Protein AF-X1CMX3-F1 (afdb_monomer_lite)

Structure (mmCIF, N/CA/C/O backbone):
data_AF-X1CMX3-F1
#
_entry.id   AF-X1CMX3-F1
#
loop_
_atom_site.group_PDB
_atom_site.id
_atom_site.type_symbol
_atom_site.label_atom_id
_atom_site.label_alt_id
_atom_site.label_comp_id
_atom_site.label_asym_id
_atom_site.label_entity_id
_atom_site.label_seq_id
_atom_site.pdbx_PDB_ins_code
_atom_site.Cartn_x
_atom_site.Cartn_y
_atom_site.Cartn_z
_atom_site.occupancy
_atom_site.B_iso_or_equiv
_at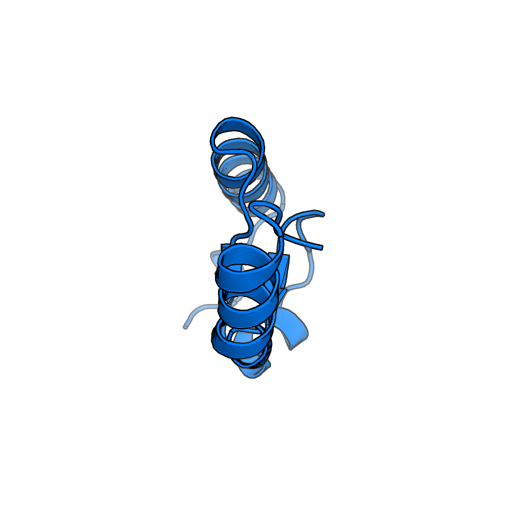om_site.auth_seq_id
_atom_site.auth_comp_id
_atom_site.auth_asym_id
_atom_site.auth_atom_id
_atom_site.pdbx_PDB_model_num
ATOM 1 N N . ASN A 1 1 ? 10.135 5.319 -14.050 1.00 54.66 1 ASN A N 1
ATOM 2 C CA . ASN A 1 1 ? 9.756 4.102 -13.307 1.00 54.66 1 ASN A CA 1
ATOM 3 C C . ASN A 1 1 ? 10.766 3.026 -13.617 1.00 54.66 1 ASN A C 1
ATOM 5 O O . ASN A 1 1 ? 10.506 2.193 -14.477 1.00 54.66 1 ASN A O 1
ATOM 9 N N . ASP A 1 2 ? 11.930 3.117 -12.983 1.00 65.50 2 ASP A N 1
ATOM 10 C CA . ASP A 1 2 ? 12.945 2.075 -13.067 1.00 65.50 2 ASP A CA 1
ATOM 11 C C . ASP A 1 2 ? 12.690 1.085 -11.928 1.00 65.50 2 ASP A C 1
ATOM 13 O O . ASP A 1 2 ? 12.639 1.452 -10.757 1.00 65.50 2 ASP A O 1
ATOM 17 N N . GLU A 1 3 ? 12.444 -0.171 -12.278 1.00 65.56 3 GLU A N 1
ATOM 18 C CA . GLU A 1 3 ? 12.134 -1.229 -11.315 1.00 65.56 3 GLU A CA 1
ATOM 19 C C . GLU A 1 3 ? 13.355 -1.559 -10.436 1.00 65.56 3 GLU A C 1
ATOM 21 O O . GLU A 1 3 ? 13.195 -2.061 -9.323 1.00 65.56 3 GLU A O 1
ATOM 26 N N . ASN A 1 4 ? 14.562 -1.195 -10.888 1.00 73.44 4 ASN A N 1
ATOM 27 C CA . ASN A 1 4 ? 15.816 -1.414 -10.167 1.00 73.44 4 ASN A CA 1
ATOM 28 C C . ASN A 1 4 ? 16.016 -0.464 -8.977 1.00 73.44 4 ASN A C 1
ATOM 30 O O . ASN A 1 4 ? 16.842 -0.741 -8.107 1.00 73.44 4 ASN A O 1
ATOM 34 N N . GLU A 1 5 ? 15.254 0.632 -8.896 1.00 75.56 5 GLU A N 1
ATOM 35 C CA . GLU A 1 5 ? 15.278 1.534 -7.735 1.00 75.56 5 GLU A CA 1
ATOM 36 C C . GLU A 1 5 ? 14.722 0.853 -6.473 1.00 75.56 5 GLU A C 1
ATOM 38 O O . GLU A 1 5 ? 15.072 1.232 -5.353 1.00 75.56 5 GLU A O 1
ATOM 43 N N . PHE A 1 6 ? 13.925 -0.207 -6.646 1.00 82.50 6 PHE A N 1
ATOM 44 C CA . PHE A 1 6 ? 13.387 -1.043 -5.575 1.00 82.50 6 PHE A CA 1
ATOM 45 C C . PHE A 1 6 ? 14.314 -2.219 -5.241 1.00 82.50 6 PHE A C 1
ATOM 47 O O . PHE A 1 6 ? 13.888 -3.375 -5.158 1.00 82.50 6 PHE A O 1
ATOM 54 N N . SER A 1 7 ? 15.598 -1.923 -5.039 1.00 89.12 7 SER A N 1
ATOM 55 C CA . SER A 1 7 ? 16.526 -2.871 -4.422 1.00 89.12 7 SER A CA 1
ATOM 56 C C . SER A 1 7 ? 16.043 -3.258 -3.019 1.00 89.12 7 SER A C 1
ATOM 58 O O . SER A 1 7 ? 15.303 -2.508 -2.377 1.00 89.12 7 SER A O 1
ATOM 60 N N . GLN A 1 8 ? 16.480 -4.415 -2.517 1.00 90.31 8 GLN A N 1
ATOM 61 C CA . GLN A 1 8 ? 16.086 -4.889 -1.188 1.00 90.31 8 GLN A CA 1
ATOM 62 C C . GLN A 1 8 ? 16.357 -3.840 -0.095 1.00 90.31 8 GLN A C 1
ATOM 64 O O . GLN A 1 8 ? 15.462 -3.534 0.685 1.00 90.31 8 GLN A O 1
ATOM 69 N N . SER A 1 9 ? 17.545 -3.222 -0.098 1.00 92.25 9 SER A N 1
ATOM 70 C CA . SER A 1 9 ? 17.911 -2.193 0.884 1.00 92.25 9 SER A CA 1
ATOM 71 C C . SER A 1 9 ? 16.990 -0.975 0.832 1.00 92.25 9 SER A C 1
ATOM 73 O O . SER A 1 9 ? 16.608 -0.437 1.867 1.00 92.25 9 SER A O 1
ATOM 75 N N . ASN A 1 10 ? 16.610 -0.534 -0.369 1.00 90.31 10 ASN A N 1
ATOM 76 C CA . ASN A 1 10 ? 15.728 0.619 -0.525 1.00 90.31 10 ASN A CA 1
ATOM 77 C C . ASN A 1 10 ? 14.305 0.279 -0.083 1.00 90.31 10 ASN A C 1
ATOM 79 O O . ASN A 1 10 ? 13.664 1.083 0.589 1.00 90.31 10 ASN A O 1
ATOM 83 N N . VAL A 1 11 ? 13.822 -0.918 -0.423 1.00 93.06 11 VAL A N 1
ATOM 84 C CA . VAL A 1 11 ? 12.513 -1.408 0.020 1.00 93.06 11 VAL A CA 1
ATOM 85 C C . VAL A 1 11 ? 12.450 -1.490 1.543 1.00 93.06 11 VAL A C 1
ATOM 87 O O . VAL A 1 11 ? 11.477 -1.009 2.113 1.00 93.06 11 VAL A O 1
ATOM 90 N N . GLU A 1 12 ? 13.487 -2.011 2.200 1.00 94.25 12 GLU A N 1
ATOM 91 C CA . GLU A 1 12 ? 13.575 -2.073 3.665 1.00 94.25 12 GLU A CA 1
ATOM 92 C C . GLU A 1 12 ? 13.534 -0.679 4.308 1.00 94.25 12 GLU A C 1
ATOM 94 O O . GLU A 1 12 ? 12.785 -0.468 5.260 1.00 94.25 12 GLU A O 1
ATOM 99 N N . ILE A 1 13 ? 14.262 0.301 3.757 1.00 92.75 13 ILE A N 1
ATOM 100 C CA . ILE A 1 13 ? 14.231 1.690 4.249 1.00 92.75 13 ILE A CA 1
ATOM 101 C C . ILE A 1 13 ? 12.820 2.283 4.140 1.00 92.75 13 ILE A C 1
ATOM 103 O O . ILE A 1 13 ? 12.344 2.940 5.067 1.00 92.75 13 ILE A O 1
ATOM 107 N N . ILE A 1 14 ? 12.144 2.072 3.009 1.00 90.00 14 ILE A N 1
ATOM 108 C CA . ILE A 1 14 ? 10.791 2.595 2.786 1.00 90.00 14 ILE A CA 1
ATOM 109 C C . ILE A 1 14 ? 9.782 1.888 3.709 1.00 90.00 14 ILE A C 1
ATOM 111 O O . ILE A 1 14 ? 8.901 2.547 4.264 1.00 90.00 14 ILE A O 1
ATOM 115 N N . ASP A 1 15 ? 9.914 0.572 3.905 1.00 92.19 15 ASP A N 1
ATOM 116 C CA . ASP A 1 15 ? 9.037 -0.206 4.790 1.00 92.19 15 ASP A CA 1
ATOM 117 C C . ASP A 1 15 ? 9.170 0.248 6.251 1.00 92.19 15 ASP A C 1
ATOM 119 O O . ASP A 1 15 ? 8.160 0.525 6.901 1.00 92.19 15 ASP A O 1
ATOM 123 N N . ASP A 1 16 ? 10.404 0.444 6.729 1.00 94.06 16 ASP A N 1
ATOM 124 C CA . ASP A 1 16 ? 10.699 0.936 8.082 1.00 94.06 16 ASP A CA 1
ATOM 125 C C . ASP A 1 16 ? 10.144 2.353 8.321 1.00 94.06 16 ASP A C 1
ATOM 127 O O . ASP A 1 16 ? 9.591 2.655 9.383 1.00 94.06 16 ASP A O 1
ATOM 131 N N . LEU A 1 17 ? 10.207 3.238 7.319 1.00 91.75 17 LEU A N 1
ATOM 132 C CA . LEU A 1 17 ? 9.591 4.569 7.406 1.00 91.75 17 LEU A CA 1
ATOM 133 C C . LEU A 1 17 ? 8.065 4.491 7.566 1.00 91.75 17 LEU A C 1
ATOM 135 O O . LEU A 1 17 ? 7.477 5.232 8.364 1.00 91.75 17 LEU A O 1
ATOM 139 N N . CYS A 1 18 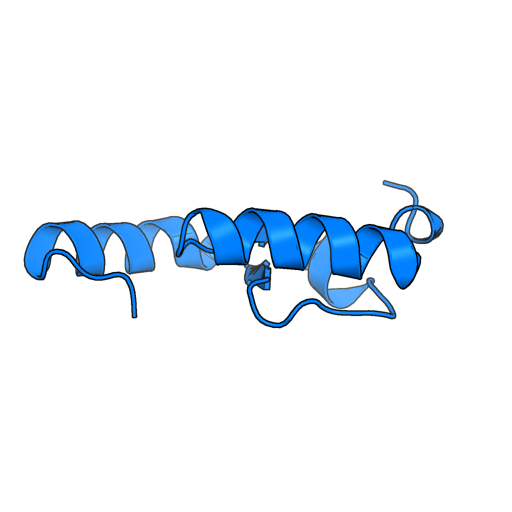? 7.420 3.582 6.837 1.00 90.62 18 CYS A N 1
ATOM 140 C CA . CYS A 1 18 ? 5.983 3.361 6.952 1.00 90.62 18 CYS A CA 1
ATOM 141 C C . CYS A 1 18 ? 5.608 2.717 8.296 1.00 90.62 18 CYS A C 1
ATOM 143 O O . CYS A 1 18 ? 4.645 3.148 8.937 1.00 90.62 18 CYS A O 1
ATOM 145 N N . GLU A 1 19 ? 6.415 1.786 8.803 1.00 91.62 19 GLU A N 1
ATOM 146 C CA . GLU A 1 19 ? 6.221 1.201 10.130 1.00 91.62 19 GLU A CA 1
ATOM 147 C C . GLU A 1 19 ? 6.365 2.232 11.263 1.00 91.62 19 GLU A C 1
ATOM 149 O O . GLU A 1 19 ? 5.523 2.274 12.166 1.00 91.62 19 GLU A O 1
ATOM 154 N N . LYS A 1 20 ? 7.353 3.133 11.189 1.00 91.50 20 LYS A N 1
ATOM 155 C CA . LYS A 1 20 ? 7.564 4.205 12.184 1.00 91.50 20 LYS A CA 1
ATOM 156 C C . LYS A 1 20 ? 6.365 5.133 12.339 1.00 91.50 20 LYS A C 1
ATOM 158 O O . LYS A 1 20 ? 6.079 5.596 13.443 1.00 91.50 20 LYS A O 1
ATOM 163 N N . THR A 1 21 ? 5.645 5.388 11.251 1.00 86.56 21 THR A N 1
ATOM 164 C CA . THR A 1 21 ? 4.418 6.201 11.270 1.00 86.56 21 THR A CA 1
ATOM 165 C C . THR A 1 21 ? 3.169 5.387 11.616 1.00 86.56 21 THR A C 1
ATOM 167 O O . THR A 1 21 ? 2.073 5.944 11.673 1.00 86.56 21 THR A O 1
ATOM 170 N N . LYS A 1 22 ? 3.322 4.079 11.876 1.00 85.69 22 LYS A N 1
ATOM 171 C CA . LYS A 1 22 ? 2.233 3.100 12.018 1.00 85.69 22 LYS A CA 1
ATOM 172 C C . LYS A 1 22 ? 1.278 3.113 10.816 1.00 85.69 22 LYS A C 1
ATOM 174 O O . LYS A 1 22 ? 0.087 2.844 10.968 1.00 85.69 22 LYS A O 1
ATOM 179 N N . GLY A 1 23 ? 1.802 3.469 9.645 1.00 88.31 23 GLY A N 1
ATOM 180 C CA . GLY A 1 23 ? 1.056 3.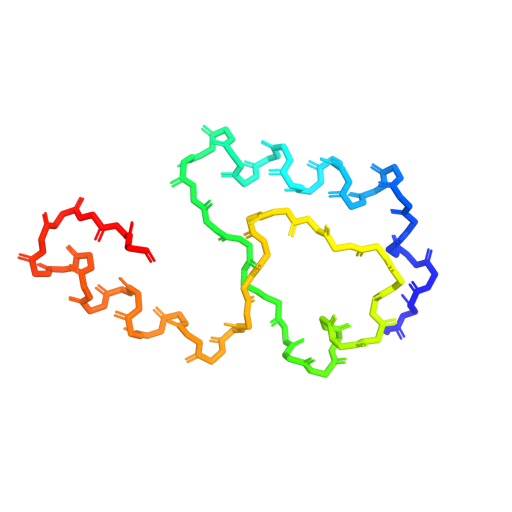659 8.411 1.00 88.31 23 GLY A CA 1
ATOM 181 C C . GLY A 1 23 ? 1.345 2.583 7.368 1.00 88.31 23 GLY A C 1
ATOM 182 O O . GLY A 1 23 ? 2.013 1.581 7.626 1.00 88.31 23 GLY A O 1
ATOM 183 N N . TYR A 1 24 ? 0.826 2.825 6.166 1.00 93.06 24 TYR A N 1
ATOM 184 C CA . TYR A 1 24 ? 1.074 2.013 4.979 1.00 93.06 24 TYR A CA 1
ATOM 185 C C . TYR A 1 24 ? 1.590 2.890 3.840 1.00 93.06 24 TYR A C 1
ATOM 187 O O . TYR A 1 24 ? 1.172 4.038 3.674 1.00 93.06 24 TYR A O 1
ATOM 195 N N . CYS A 1 25 ? 2.477 2.317 3.037 1.00 92.31 25 CYS A N 1
ATOM 196 C CA . CYS A 1 25 ? 3.015 2.923 1.831 1.00 92.31 25 CYS A CA 1
ATOM 197 C C . CYS A 1 25 ? 2.136 2.496 0.650 1.00 92.31 25 CYS A C 1
ATOM 199 O O . CYS A 1 25 ? 2.134 1.329 0.252 1.00 92.31 25 CYS A O 1
ATOM 201 N N . TYR A 1 26 ? 1.375 3.436 0.093 1.00 93.88 26 TYR A N 1
ATOM 202 C CA . TYR A 1 26 ? 0.468 3.173 -1.023 1.00 93.88 26 TYR A CA 1
ATOM 203 C C . TYR A 1 26 ? 1.194 3.331 -2.358 1.00 93.88 26 TYR A C 1
ATOM 205 O O . TYR A 1 26 ? 1.543 4.437 -2.769 1.00 93.88 26 TYR A O 1
ATOM 213 N N . ILE A 1 27 ? 1.403 2.215 -3.049 1.00 91.75 27 ILE A N 1
ATOM 214 C CA . ILE A 1 27 ? 2.168 2.130 -4.293 1.00 91.75 27 ILE A CA 1
ATOM 215 C C . ILE A 1 27 ? 1.206 1.814 -5.448 1.00 91.75 27 ILE A C 1
ATOM 217 O O . ILE A 1 27 ? 0.306 0.989 -5.276 1.00 91.75 27 ILE A O 1
ATOM 221 N N . PRO A 1 28 ? 1.356 2.424 -6.641 1.00 93.12 28 PRO A N 1
ATOM 222 C CA . PRO A 1 28 ? 0.584 2.025 -7.814 1.00 93.12 28 PRO A CA 1
ATOM 223 C C . PRO A 1 28 ? 0.677 0.518 -8.059 1.00 93.12 28 PRO A C 1
ATOM 225 O O . PRO A 1 28 ? 1.779 -0.027 -8.121 1.00 93.12 28 PRO A O 1
ATOM 228 N N . SER A 1 29 ? -0.463 -0.153 -8.245 1.00 93.38 29 SER A N 1
ATOM 229 C CA . SER A 1 29 ? -0.517 -1.619 -8.375 1.00 93.38 29 SER A CA 1
ATOM 230 C C . SER A 1 29 ? 0.403 -2.155 -9.473 1.00 93.38 29 SER A C 1
ATOM 232 O O . SER A 1 29 ? 1.029 -3.194 -9.299 1.00 93.38 29 SER A O 1
ATOM 234 N N . ALA A 1 30 ? 0.542 -1.423 -10.584 1.00 92.44 30 ALA A N 1
ATOM 235 C CA . ALA A 1 30 ? 1.473 -1.779 -11.651 1.00 92.44 30 ALA A CA 1
ATOM 236 C C . ALA A 1 30 ? 2.925 -1.843 -11.147 1.00 92.44 30 ALA A C 1
ATOM 238 O O . ALA A 1 30 ? 3.604 -2.835 -11.387 1.00 92.44 30 ALA A O 1
ATOM 239 N N . THR A 1 31 ? 3.378 -0.827 -10.408 1.00 90.12 31 THR A N 1
ATOM 240 C CA . THR A 1 31 ? 4.721 -0.790 -9.813 1.00 90.12 31 THR A CA 1
ATOM 241 C C . THR A 1 31 ? 4.878 -1.882 -8.757 1.00 90.12 31 THR A C 1
ATOM 243 O O . THR A 1 31 ? 5.816 -2.666 -8.839 1.00 90.12 31 THR A O 1
ATOM 246 N N . LEU A 1 32 ? 3.921 -2.015 -7.831 1.00 91.44 32 LEU A N 1
ATOM 247 C CA . LEU A 1 32 ? 3.966 -3.021 -6.760 1.00 91.44 32 LEU A CA 1
ATOM 248 C C . LEU A 1 32 ? 4.027 -4.464 -7.294 1.00 91.44 32 LEU A C 1
ATOM 250 O O . LEU A 1 32 ? 4.637 -5.336 -6.676 1.0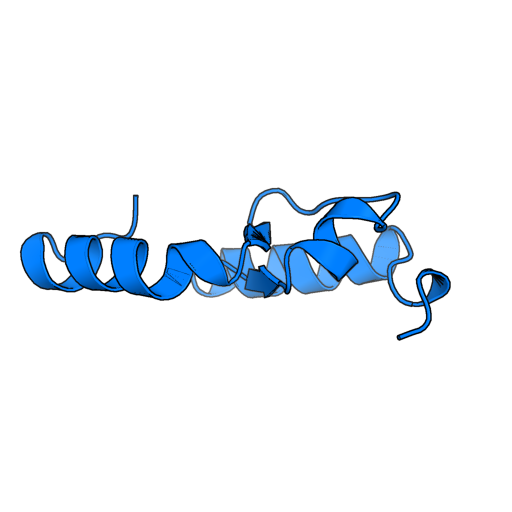0 91.44 32 LEU A O 1
ATOM 254 N N . ASN A 1 33 ? 3.409 -4.729 -8.446 1.00 91.12 33 ASN A N 1
ATOM 255 C CA . ASN A 1 33 ? 3.448 -6.039 -9.099 1.00 91.12 33 ASN A CA 1
ATOM 256 C C . ASN A 1 33 ? 4.790 -6.343 -9.775 1.00 91.12 33 ASN A C 1
ATOM 258 O O . ASN A 1 33 ? 5.128 -7.513 -9.923 1.00 91.12 33 ASN A O 1
ATOM 262 N N . LYS A 1 34 ? 5.532 -5.308 -10.174 1.00 90.94 34 LYS A N 1
ATOM 263 C CA . LYS A 1 34 ? 6.827 -5.413 -10.857 1.00 90.94 34 LYS A CA 1
ATOM 264 C C . LYS A 1 34 ? 8.015 -5.469 -9.893 1.00 90.94 34 LYS A C 1
ATOM 266 O O . LYS A 1 34 ? 9.080 -5.949 -10.257 1.00 90.94 34 LYS A O 1
ATOM 2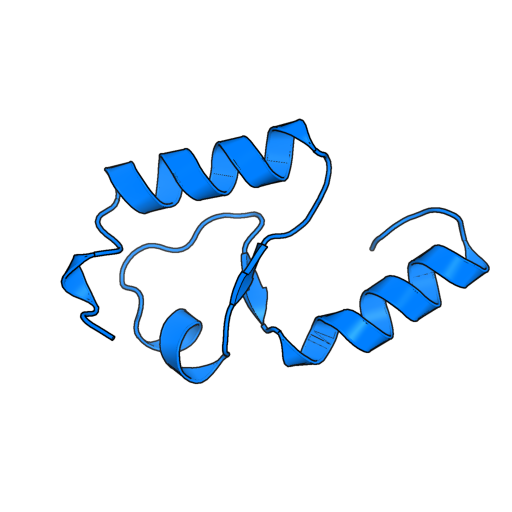71 N N . MET A 1 35 ? 7.833 -5.006 -8.659 1.00 89.31 35 MET A N 1
ATOM 272 C CA . MET A 1 35 ? 8.865 -5.057 -7.625 1.00 89.31 35 MET A CA 1
ATOM 273 C C . MET A 1 35 ? 9.226 -6.503 -7.265 1.00 89.31 35 MET A C 1
ATOM 275 O O . MET A 1 35 ? 8.356 -7.296 -6.896 1.00 89.31 35 MET A O 1
ATOM 279 N N . VAL A 1 36 ? 10.523 -6.817 -7.320 1.00 91.19 36 VAL A N 1
ATOM 280 C CA . VAL A 1 36 ? 11.074 -8.118 -6.901 1.00 91.19 36 VAL A CA 1
ATOM 281 C C . VAL A 1 36 ? 10.972 -8.287 -5.383 1.00 91.19 36 VAL A C 1
ATOM 283 O O . VAL A 1 36 ? 10.573 -9.344 -4.901 1.00 91.19 36 VAL A O 1
ATOM 286 N N . TYR A 1 37 ? 11.279 -7.225 -4.634 1.00 90.81 37 TYR A N 1
ATOM 287 C CA . TYR A 1 37 ? 11.185 -7.183 -3.175 1.00 90.81 37 TYR A CA 1
ATOM 288 C C . TYR A 1 37 ? 9.976 -6.351 -2.753 1.00 90.81 37 TYR A C 1
ATOM 290 O O . TYR A 1 37 ? 9.732 -5.276 -3.301 1.00 90.81 37 TYR A O 1
ATOM 298 N N . LYS A 1 38 ? 9.212 -6.835 -1.770 1.00 89.75 38 LYS A N 1
ATOM 299 C CA . LYS A 1 38 ? 8.011 -6.155 -1.269 1.00 89.75 38 LYS A CA 1
ATOM 300 C C . LYS A 1 38 ? 8.112 -5.967 0.236 1.00 89.75 38 LYS A C 1
ATOM 302 O O . LYS A 1 38 ? 8.354 -6.934 0.953 1.00 89.75 38 LYS A O 1
ATOM 307 N N . GLY A 1 39 ? 7.908 -4.731 0.683 1.00 90.62 39 GLY A N 1
ATOM 308 C CA . GLY A 1 39 ? 7.758 -4.407 2.096 1.00 90.62 39 GLY A CA 1
ATOM 309 C C . GLY A 1 39 ? 6.448 -4.961 2.656 1.00 90.62 39 GLY A C 1
ATOM 310 O O . GLY A 1 39 ? 5.472 -5.162 1.926 1.00 90.62 39 GLY A O 1
ATOM 311 N N . THR A 1 40 ? 6.416 -5.198 3.961 1.00 92.19 40 THR A N 1
ATOM 312 C CA . THR A 1 40 ? 5.239 -5.709 4.680 1.00 92.19 40 THR A CA 1
ATOM 313 C C . THR A 1 40 ? 4.134 -4.661 4.831 1.00 92.19 40 THR A C 1
ATOM 315 O O . THR A 1 40 ? 2.958 -5.005 4.978 1.00 92.19 40 THR A O 1
ATOM 318 N N . ARG A 1 41 ? 4.489 -3.374 4.758 1.00 92.69 41 ARG A N 1
ATOM 319 C CA . ARG A 1 41 ? 3.590 -2.217 4.851 1.00 92.69 41 ARG A CA 1
ATOM 320 C C . ARG A 1 41 ? 3.246 -1.624 3.489 1.00 92.69 41 ARG A C 1
ATOM 322 O O . ARG A 1 41 ? 2.689 -0.527 3.427 1.00 92.69 41 ARG A O 1
ATOM 329 N N . PHE A 1 42 ? 3.550 -2.314 2.392 1.00 93.94 42 PHE A N 1
ATOM 330 C CA . PHE A 1 42 ? 3.208 -1.832 1.055 1.00 93.94 42 PHE A CA 1
ATOM 331 C C . PHE A 1 42 ? 1.806 -2.290 0.671 1.00 93.94 42 PHE A C 1
ATOM 333 O O . PHE A 1 42 ? 1.465 -3.468 0.776 1.00 93.94 42 PHE A O 1
ATOM 340 N N . ARG A 1 43 ? 0.990 -1.350 0.195 1.00 94.31 43 ARG A N 1
ATOM 341 C CA . ARG A 1 43 ? -0.374 -1.608 -0.274 1.00 94.31 43 ARG A CA 1
ATOM 342 C C . ARG A 1 43 ? -0.594 -1.013 -1.657 1.00 94.31 43 ARG A C 1
ATOM 344 O O . ARG A 1 43 ? 0.035 -0.010 -1.994 1.00 94.31 43 ARG A O 1
ATOM 351 N N . PRO A 1 44 ? -1.494 -1.588 -2.467 1.00 95.44 44 PRO A N 1
ATOM 352 C CA . PRO A 1 44 ? -1.908 -0.948 -3.703 1.00 95.44 44 PRO A CA 1
ATOM 353 C C . PRO A 1 44 ? -2.615 0.376 -3.393 1.00 95.44 44 PRO A C 1
ATOM 355 O O . PRO A 1 44 ? -3.463 0.456 -2.504 1.00 95.44 44 PRO A O 1
ATOM 358 N N . ASN A 1 45 ? -2.304 1.423 -4.152 1.00 94.19 45 ASN A N 1
ATOM 359 C CA . ASN A 1 45 ? -2.902 2.748 -3.972 1.00 94.19 45 ASN A CA 1
ATOM 360 C C . ASN A 1 45 ? -4.426 2.782 -4.156 1.00 94.19 45 ASN A C 1
ATOM 362 O O . ASN A 1 45 ? -5.081 3.686 -3.646 1.00 94.19 45 ASN A O 1
ATOM 366 N N . THR A 1 46 ? -4.999 1.782 -4.823 1.00 94.69 46 THR A N 1
ATOM 367 C CA . THR A 1 46 ? -6.450 1.614 -4.948 1.00 94.69 46 THR A CA 1
ATOM 368 C C . THR A 1 46 ? -7.139 1.354 -3.608 1.00 94.69 46 THR A C 1
ATOM 370 O O . THR A 1 46 ? -8.314 1.669 -3.482 1.00 94.69 46 THR A O 1
ATOM 373 N N . MET A 1 47 ? -6.426 0.829 -2.605 1.00 94.38 47 MET A N 1
ATOM 374 C CA . MET A 1 47 ? -6.977 0.587 -1.265 1.00 94.38 47 MET A CA 1
ATOM 375 C C . MET A 1 47 ? -7.002 1.830 -0.373 1.00 94.38 47 MET A C 1
ATOM 377 O O . MET A 1 47 ? -7.639 1.806 0.674 1.00 94.38 47 MET A O 1
ATOM 381 N N . PHE A 1 48 ? -6.342 2.923 -0.770 1.00 93.31 48 PHE A N 1
ATOM 382 C CA . PHE A 1 48 ? -6.212 4.109 0.079 1.00 93.31 48 PHE A CA 1
ATOM 383 C C . PHE A 1 48 ? -7.568 4.647 0.546 1.00 93.31 48 PHE A C 1
ATOM 385 O O . PHE A 1 48 ? -7.749 4.934 1.726 1.00 93.31 48 PHE A O 1
ATOM 392 N N . ALA A 1 49 ? -8.531 4.771 -0.370 1.00 93.12 49 ALA A N 1
ATOM 393 C CA . ALA A 1 49 ? -9.846 5.311 -0.044 1.00 93.12 49 ALA A CA 1
ATOM 394 C C . ALA A 1 49 ? -10.610 4.417 0.946 1.00 93.12 49 ALA A C 1
ATOM 396 O O . ALA A 1 49 ? -11.225 4.930 1.882 1.00 93.12 49 ALA A O 1
ATOM 397 N N . ASP A 1 50 ? -10.527 3.097 0.775 1.00 93.94 50 ASP A N 1
ATOM 398 C CA . ASP A 1 50 ? -11.178 2.130 1.659 1.00 93.94 50 ASP A CA 1
ATOM 399 C C . ASP A 1 50 ? -10.554 2.158 3.059 1.00 93.94 50 ASP A C 1
ATOM 401 O O . ASP A 1 50 ? -11.267 2.258 4.060 1.00 93.94 50 ASP A O 1
ATOM 405 N N . ASP A 1 51 ? -9.225 2.179 3.135 1.00 92.56 51 ASP A N 1
ATOM 406 C CA . ASP A 1 51 ? -8.477 2.256 4.390 1.00 92.56 51 ASP A CA 1
ATOM 407 C C . ASP A 1 51 ? -8.759 3.571 5.137 1.00 92.56 51 ASP A C 1
ATOM 409 O O . ASP A 1 51 ? -8.955 3.573 6.357 1.00 92.56 51 ASP A O 1
ATOM 413 N N . MET A 1 52 ? -8.865 4.693 4.416 1.00 92.19 52 MET A N 1
ATOM 414 C CA . MET A 1 52 ? -9.262 5.981 4.996 1.00 92.19 52 MET A CA 1
ATOM 415 C C . MET A 1 52 ? -10.716 5.992 5.462 1.00 92.19 52 MET A C 1
ATOM 417 O O . MET A 1 52 ? -11.019 6.594 6.493 1.00 92.19 52 MET A O 1
ATOM 421 N N . LEU A 1 53 ? -11.619 5.307 4.759 1.00 94.44 53 LEU A N 1
ATOM 422 C CA . LEU A 1 53 ? -13.006 5.169 5.191 1.00 94.44 53 LEU A CA 1
ATOM 423 C C . LEU A 1 53 ? -13.111 4.341 6.480 1.00 94.44 53 LEU A C 1
ATOM 425 O O . LEU A 1 53 ? -13.874 4.701 7.381 1.00 94.44 53 LEU A O 1
ATOM 429 N N . VAL A 1 54 ? -12.347 3.250 6.592 1.00 92.94 54 VAL A N 1
ATOM 430 C CA . VAL A 1 54 ? -12.262 2.444 7.822 1.00 92.94 54 VAL A CA 1
ATOM 431 C C . VAL A 1 54 ? -11.667 3.271 8.958 1.00 92.94 54 VAL A C 1
ATOM 433 O O . VAL A 1 54 ? -12.226 3.283 10.060 1.00 92.94 54 VAL A O 1
ATOM 436 N N . PHE A 1 55 ? -10.604 4.028 8.686 1.00 92.19 55 PHE A N 1
ATOM 437 C CA . PHE A 1 55 ? -10.004 4.930 9.662 1.00 92.19 55 PHE A CA 1
ATOM 438 C C . PHE A 1 55 ? -10.985 5.998 10.142 1.00 92.19 55 PHE A C 1
ATOM 440 O O . PHE A 1 55 ? -11.153 6.164 11.347 1.00 92.19 55 PHE A O 1
ATOM 447 N N . ALA A 1 56 ? -11.706 6.659 9.237 1.00 93.25 56 ALA A N 1
ATOM 448 C CA . ALA A 1 56 ? -12.696 7.672 9.598 1.00 93.25 56 ALA A CA 1
ATOM 449 C C . ALA A 1 56 ? -13.811 7.113 10.502 1.00 93.25 56 ALA A C 1
ATOM 451 O O 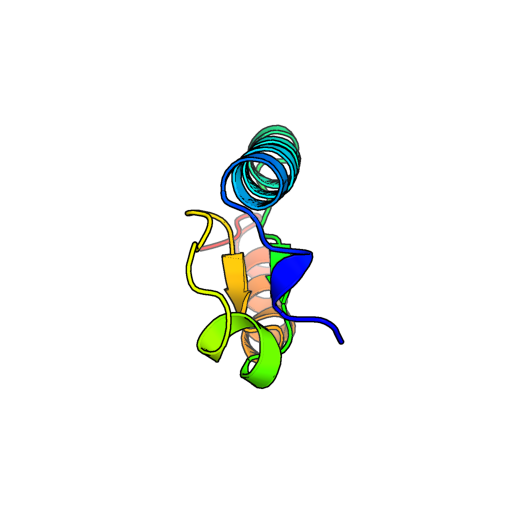. ALA A 1 56 ? -14.326 7.825 11.361 1.00 93.25 56 ALA A O 1
ATOM 452 N N . LYS A 1 57 ? -14.170 5.834 10.334 1.00 94.31 57 LYS A N 1
ATOM 453 C CA . LYS A 1 57 ? -15.202 5.162 11.139 1.00 94.31 57 LYS A CA 1
ATOM 454 C C . LYS A 1 57 ? -14.692 4.632 12.478 1.00 94.31 57 LYS A C 1
ATOM 456 O O . LYS A 1 57 ? -15.457 4.581 13.434 1.00 94.31 57 LYS A O 1
ATOM 461 N N . THR A 1 58 ? -13.443 4.174 12.537 1.00 93.50 58 THR A N 1
ATOM 462 C CA . THR A 1 58 ? -12.944 3.348 13.655 1.00 93.50 58 THR A CA 1
ATOM 463 C C . THR A 1 58 ? -11.736 3.936 14.383 1.00 93.50 58 THR A C 1
ATOM 465 O O . THR A 1 58 ? -11.347 3.430 15.435 1.00 93.50 58 THR A O 1
ATOM 468 N N . GLY A 1 59 ? -11.117 4.978 13.826 1.00 89.00 59 GLY A N 1
ATOM 469 C CA . GLY A 1 59 ? -9.838 5.528 14.275 1.00 89.00 59 GLY A CA 1
ATOM 470 C C . GLY A 1 59 ? -8.636 4.616 14.004 1.00 89.00 59 GLY A C 1
ATOM 471 O O . GLY A 1 59 ? -7.559 4.861 14.546 1.00 89.00 59 GLY A O 1
ATOM 472 N N . LYS A 1 60 ? -8.800 3.544 13.215 1.00 86.12 60 LYS A N 1
ATOM 473 C CA . LYS A 1 60 ? -7.753 2.558 12.910 1.00 86.12 60 LYS A CA 1
ATOM 474 C C . LYS A 1 60 ? -7.724 2.235 11.419 1.00 86.12 60 LYS A C 1
ATOM 476 O O . LYS A 1 60 ? -8.769 2.175 10.783 1.00 86.12 60 LYS A O 1
ATOM 481 N N . ILE A 1 61 ? -6.531 2.000 10.882 1.00 80.75 61 ILE A N 1
ATOM 482 C CA . ILE A 1 61 ? -6.352 1.431 9.541 1.00 80.75 61 ILE A CA 1
ATOM 483 C C . ILE A 1 61 ? -6.225 -0.086 9.714 1.00 80.75 61 ILE A C 1
ATOM 485 O O . ILE A 1 61 ? -5.438 -0.531 10.553 1.00 80.75 61 ILE A O 1
ATOM 489 N N . ALA A 1 62 ? -7.041 -0.852 8.987 1.00 65.81 62 ALA A N 1
ATOM 490 C CA . ALA A 1 62 ? -7.060 -2.317 9.022 1.00 65.81 62 ALA A CA 1
ATOM 491 C C . ALA A 1 62 ? -6.011 -2.875 8.067 1.00 65.81 62 ALA A C 1
ATOM 493 O O . ALA A 1 62 ? -6.040 -2.467 6.894 1.00 65.81 62 ALA A O 1
#

pLDDT: mean 89.13, std 8.09, range [54.66, 95.44]

Secondary structure (DSSP, 8-state):
--GGG--HHHHHHHHHHHHHTT--EEE-HHHHHH-SS--TTEEEGGGHHHHHHHHHHHSS--

Sequence (62 aa):
NDENEFSQSNVEIIDDLCEKTKGYCYIPSATLNKMVYKGTRFRPNTMFADDMLVFAKTGKIA

Foldseek 3Di:
DDLVCLDVVNQVVVLVVQVVVVHAAADDPVSQVSHPDHHPRYDHNVCVVVQVVCCVVPVHRD

Organism: NCBI:txid412755

Radius of gyration: 12.4 Å; chains: 1; bounding box: 33×16×28 Å